Protein AF-A0A7J6W2M6-F1 (afdb_monomer_lite)

Secondary structure (DSSP, 8-state):
--------------TT--SSTT-SS-HHHHHHHHHHHHHHHHHHHHHHHTTTTT-S-HHHHHHHHHHHHHHHHHHHHHHHHHHHHH-TTS--TT--S-HHHHHHHHHHHHHHHHHHHHHTTTTS--THHHHHHTTGGG----S--

InterPro domains:
  IPR006501 Pectinesterase inhibitor domain [PF04043] (30-133)
  IPR006501 Pectinesterase inhibitor domain [SM00856] (26-138)
  IPR006501 Pectinesterase inhibitor domain [TIGR01614] (33-128)
  IPR035513 Invertase/pectin methylesterase inhibitor domain superfamily [G3DSA:1.20.140.40] (16-140)
  IPR035513 Invertase/pectin methylesterase inhibitor domain superfamily [SSF101148] (30-133)
  IPR051955 Pectinesterase Inhibitor [PTHR31080] (33-129)

Foldseek 3Di:
DDDDQQAQFDQPDDPPDPDSPRPPDDLVSNLVSLVVLLVVLVVLLVVLVVCLPVDPDPLSNVLSVLLNVLSVLLSVLSVQLNCCSVCVPDDDDVDPNPSVVSNVVSLVSSLVSLVVSLCSCPPPPDPSSVSSVVCVSNYPPDPDD

Structure (mmCIF, N/CA/C/O backbone):
data_AF-A0A7J6W2M6-F1
#
_entry.id   AF-A0A7J6W2M6-F1
#
loop_
_atom_site.group_PDB
_atom_site.id
_atom_site.type_symbol
_atom_site.label_atom_id
_atom_site.label_alt_id
_atom_site.label_comp_id
_atom_site.label_asym_id
_atom_site.label_entity_id
_atom_site.label_seq_id
_atom_site.pdbx_PDB_ins_code
_atom_site.Cartn_x
_atom_site.Cartn_y
_atom_site.Cartn_z
_atom_site.occupancy
_atom_site.B_iso_or_equiv
_atom_site.auth_seq_id
_atom_site.auth_comp_id
_atom_site.auth_asym_id
_atom_site.auth_atom_id
_atom_site.pdbx_PDB_model_num
ATOM 1 N N . MET A 1 1 ? -12.484 21.049 -1.155 1.00 27.42 1 MET A N 1
ATOM 2 C CA . MET A 1 1 ? -11.663 21.021 -2.381 1.00 27.42 1 MET A CA 1
ATOM 3 C C . MET A 1 1 ? -11.171 19.594 -2.547 1.00 27.42 1 MET A C 1
ATOM 5 O O . MET A 1 1 ? -10.121 19.251 -2.036 1.00 27.42 1 MET A O 1
ATOM 9 N N . LYS A 1 2 ? -12.014 18.728 -3.108 1.00 37.09 2 LYS A N 1
ATOM 10 C CA . LYS A 1 2 ? -11.726 17.308 -3.327 1.00 37.09 2 LYS A CA 1
ATOM 11 C C . LYS A 1 2 ? -11.782 17.135 -4.835 1.00 37.09 2 LYS A C 1
ATOM 13 O O . LYS A 1 2 ? -12.859 17.367 -5.359 1.00 37.09 2 LYS A O 1
ATOM 18 N N . ASN A 1 3 ? -10.652 16.912 -5.502 1.00 31.03 3 ASN A N 1
ATOM 19 C CA . ASN A 1 3 ? -10.573 16.480 -6.905 1.00 31.03 3 ASN A CA 1
ATOM 20 C C . ASN A 1 3 ? -9.094 16.252 -7.278 1.00 31.03 3 ASN A C 1
ATOM 22 O O . ASN A 1 3 ? -8.512 17.012 -8.044 1.00 31.03 3 ASN A O 1
ATOM 26 N N . SER A 1 4 ? -8.482 15.206 -6.726 1.00 32.31 4 SER A N 1
ATOM 27 C CA . SER A 1 4 ? -7.237 14.655 -7.268 1.00 32.31 4 SER A CA 1
ATOM 28 C C . SER A 1 4 ? -7.513 13.197 -7.587 1.00 32.31 4 SER A C 1
ATOM 30 O O . SER A 1 4 ? -7.351 12.319 -6.751 1.00 32.31 4 SER A O 1
ATOM 32 N N . VAL A 1 5 ? -8.057 12.967 -8.780 1.00 35.97 5 VAL A N 1
ATOM 33 C CA . VAL A 1 5 ? -8.222 11.629 -9.346 1.00 35.97 5 VAL A CA 1
ATOM 34 C C . VAL A 1 5 ? -6.811 11.083 -9.573 1.00 35.97 5 VAL A C 1
ATOM 36 O O . VAL A 1 5 ? -6.148 11.492 -10.525 1.00 35.97 5 VAL A O 1
ATOM 39 N N . VAL A 1 6 ? -6.313 10.222 -8.684 1.00 41.41 6 VAL A N 1
ATOM 40 C CA . VAL A 1 6 ? -5.081 9.468 -8.943 1.00 41.41 6 VAL A CA 1
ATOM 41 C C . VAL A 1 6 ? -5.498 8.238 -9.733 1.00 41.41 6 VAL A C 1
ATOM 43 O O . VAL A 1 6 ? -6.229 7.390 -9.243 1.00 41.41 6 VAL A O 1
ATOM 46 N N . VAL A 1 7 ? -5.104 8.202 -11.003 1.00 39.59 7 VAL A N 1
ATOM 47 C CA . VAL A 1 7 ? -5.210 7.020 -11.859 1.00 39.59 7 VAL A CA 1
ATOM 48 C C . VAL A 1 7 ? -3.841 6.357 -11.818 1.00 39.59 7 VAL A C 1
ATOM 50 O O . VAL A 1 7 ? -2.904 6.869 -12.434 1.00 39.59 7 VAL A O 1
ATOM 53 N N . VAL A 1 8 ? -3.689 5.240 -11.106 1.00 42.38 8 VAL A N 1
ATOM 54 C CA . VAL A 1 8 ? -2.595 4.318 -11.443 1.00 42.38 8 VAL A CA 1
ATOM 55 C C . VAL A 1 8 ? -2.997 3.634 -12.744 1.00 42.38 8 VAL A C 1
ATOM 57 O O . VAL A 1 8 ? -4.122 3.170 -12.884 1.00 42.38 8 VAL A O 1
ATOM 60 N N . ALA A 1 9 ? -2.130 3.722 -13.752 1.00 38.16 9 ALA A N 1
ATOM 61 C CA . ALA A 1 9 ? -2.402 3.258 -15.106 1.00 38.16 9 ALA A CA 1
ATOM 62 C C . ALA A 1 9 ? -2.269 1.737 -15.221 1.00 38.16 9 ALA A C 1
ATOM 64 O O . ALA A 1 9 ? -1.453 1.117 -14.542 1.00 38.16 9 ALA A O 1
ATOM 65 N N . ALA A 1 10 ? -3.035 1.161 -16.149 1.00 36.69 10 ALA A N 1
ATOM 66 C CA . ALA A 1 10 ? -2.991 -0.257 -16.459 1.00 36.69 10 ALA A CA 1
ATOM 67 C C . ALA A 1 10 ? -1.688 -0.534 -17.153 1.00 36.69 10 ALA A C 1
ATOM 69 O O . ALA A 1 10 ? -1.484 -0.107 -18.286 1.00 36.69 10 ALA A O 1
ATOM 70 N N . ALA A 1 11 ? -0.815 -1.276 -16.486 1.00 39.91 11 ALA A N 1
ATOM 71 C CA . ALA A 1 11 ? 0.112 -2.090 -17.227 1.00 39.91 11 ALA A CA 1
ATOM 72 C C . ALA A 1 11 ? -0.726 -3.201 -17.876 1.00 39.91 11 ALA A C 1
ATOM 74 O O . ALA A 1 11 ? -1.045 -4.206 -17.254 1.00 39.91 11 ALA A O 1
ATOM 75 N N . ALA A 1 12 ? -1.144 -2.996 -19.126 1.00 34.59 12 ALA A N 1
ATOM 76 C CA . ALA A 1 12 ? -1.576 -4.112 -19.954 1.00 34.59 12 ALA A CA 1
ATOM 77 C C . ALA A 1 12 ? -0.343 -5.005 -20.165 1.00 34.59 12 ALA A C 1
ATOM 79 O O . ALA A 1 12 ? 0.618 -4.601 -20.824 1.00 34.59 12 ALA A O 1
ATOM 80 N N . PHE A 1 13 ? -0.325 -6.175 -19.528 1.00 42.12 13 PHE A N 1
ATOM 81 C CA . PHE A 1 13 ? 0.769 -7.134 -19.641 1.00 42.12 13 PHE A CA 1
ATOM 82 C C . PHE A 1 13 ? 0.489 -8.067 -20.825 1.00 42.12 13 PHE A C 1
ATOM 84 O O . PHE A 1 13 ? -0.258 -9.029 -20.694 1.00 42.12 13 PHE A O 1
ATOM 91 N N . ASP A 1 14 ? 1.066 -7.759 -21.989 1.00 36.94 14 ASP A N 1
ATOM 92 C CA . ASP A 1 14 ? 1.197 -8.718 -23.092 1.00 36.94 14 ASP A CA 1
ATOM 93 C C . ASP A 1 14 ? 2.536 -9.463 -22.939 1.00 36.94 14 ASP A C 1
ATOM 95 O O . ASP A 1 14 ? 3.612 -8.846 -22.922 1.00 36.94 14 ASP A O 1
ATOM 99 N N . ASP A 1 15 ? 2.464 -10.789 -22.800 1.00 41.34 15 ASP A N 1
ATOM 100 C CA . ASP A 1 15 ? 3.610 -11.687 -22.612 1.00 41.34 15 ASP A CA 1
ATOM 101 C C . ASP A 1 15 ? 4.585 -11.682 -23.804 1.00 41.34 15 ASP A C 1
ATOM 103 O O . ASP A 1 15 ? 5.736 -12.094 -23.649 1.00 41.34 15 ASP A O 1
ATOM 107 N N . ASN A 1 16 ? 4.184 -11.171 -24.976 1.00 34.97 16 ASN A N 1
ATOM 108 C CA . ASN A 1 16 ? 4.950 -11.330 -26.216 1.00 34.97 16 ASN A CA 1
ATOM 109 C C . ASN A 1 16 ? 5.618 -10.071 -26.783 1.00 34.97 16 ASN A C 1
ATOM 111 O O . ASN A 1 16 ? 6.232 -10.151 -27.852 1.00 34.97 16 ASN A O 1
ATOM 115 N N . LYS A 1 17 ? 5.572 -8.916 -26.102 1.00 34.12 17 LYS A N 1
ATOM 116 C CA . LYS A 1 17 ? 6.222 -7.700 -26.623 1.00 34.12 17 LYS A CA 1
ATOM 117 C C . LYS A 1 17 ? 7.141 -7.024 -25.611 1.00 34.12 17 LYS A C 1
ATOM 119 O O . LYS A 1 17 ? 6.755 -6.571 -24.533 1.00 34.12 17 LYS A O 1
ATOM 124 N N . MET A 1 18 ? 8.420 -7.023 -25.967 1.00 35.34 18 MET A N 1
ATOM 125 C CA . MET A 1 18 ? 9.554 -6.537 -25.192 1.00 35.34 18 MET A CA 1
ATOM 126 C C . MET A 1 18 ? 9.732 -5.033 -25.417 1.00 35.34 18 MET A C 1
ATOM 128 O O . MET A 1 18 ? 10.693 -4.611 -26.033 1.00 35.34 18 MET A O 1
ATOM 132 N N . GLU A 1 19 ? 8.795 -4.235 -24.921 1.00 30.94 19 GLU A N 1
ATOM 133 C CA . GLU A 1 19 ? 8.905 -2.783 -24.768 1.00 30.94 19 GLU A CA 1
ATOM 134 C C . GLU A 1 19 ? 8.001 -2.377 -23.592 1.00 30.94 19 GLU A C 1
ATOM 136 O O . GLU A 1 19 ? 7.075 -3.100 -23.211 1.00 30.94 19 GLU A O 1
ATOM 141 N N . PHE A 1 20 ? 8.253 -1.219 -22.984 1.00 42.16 20 PHE A N 1
ATOM 142 C CA . PHE A 1 20 ? 7.312 -0.566 -22.065 1.00 42.16 20 PHE A CA 1
ATOM 143 C C . PHE A 1 20 ? 6.088 -0.027 -22.848 1.00 42.16 20 PHE A C 1
ATOM 145 O O . PHE A 1 20 ? 5.639 1.087 -22.625 1.00 42.16 20 PHE A O 1
ATOM 152 N N . GLU A 1 21 ? 5.529 -0.803 -23.782 1.00 34.56 21 GLU A N 1
ATOM 153 C CA . GLU A 1 21 ? 4.370 -0.421 -24.608 1.00 34.56 21 GLU A CA 1
ATOM 154 C C . GLU A 1 21 ? 3.040 -0.379 -23.818 1.00 34.56 21 GLU A C 1
ATOM 156 O O . GLU A 1 21 ? 1.980 -0.132 -24.387 1.00 34.56 21 GLU A O 1
ATOM 161 N N . GLY A 1 22 ? 3.072 -0.586 -22.497 1.00 43.22 22 GLY A N 1
ATOM 162 C CA . GLY A 1 22 ? 1.876 -0.683 -21.654 1.00 43.22 22 GLY A CA 1
ATOM 163 C C . GLY A 1 22 ? 1.491 0.585 -20.889 1.00 43.22 22 GLY A C 1
ATOM 164 O O . GLY A 1 22 ? 0.304 0.800 -20.659 1.00 43.22 22 GLY A O 1
ATOM 165 N N . LEU A 1 23 ? 2.433 1.462 -20.517 1.00 46.44 23 LEU A N 1
ATOM 166 C CA . LEU A 1 23 ? 2.041 2.759 -19.961 1.00 46.44 23 LEU A CA 1
ATOM 167 C C . LEU A 1 23 ? 1.752 3.701 -21.128 1.00 46.44 23 LEU A C 1
ATOM 169 O O . LEU A 1 23 ? 2.647 4.336 -21.672 1.00 46.44 23 LEU A O 1
ATOM 173 N N . LYS A 1 24 ? 0.470 3.885 -21.458 1.00 52.91 24 LYS A N 1
ATOM 174 C CA . LYS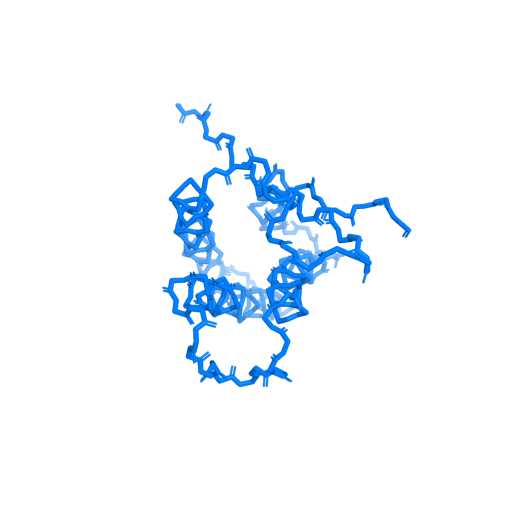 A 1 24 ? 0.023 5.033 -22.276 1.00 52.91 24 LYS A CA 1
ATOM 175 C C . LYS A 1 24 ? 0.308 6.393 -21.608 1.00 52.91 24 LYS A C 1
ATOM 177 O O . LYS A 1 24 ? -0.087 7.429 -22.137 1.00 52.91 24 LYS A O 1
ATOM 182 N N . VAL A 1 25 ? 0.953 6.398 -20.441 1.00 59.84 25 VAL A N 1
ATOM 183 C CA . VAL A 1 25 ? 1.285 7.579 -19.652 1.00 59.84 25 VAL A CA 1
ATOM 184 C C . VAL A 1 25 ? 2.805 7.780 -19.611 1.00 59.84 25 VAL A C 1
ATOM 186 O O . VAL A 1 25 ? 3.551 6.808 -19.489 1.00 59.84 25 VAL A O 1
ATOM 189 N N . PRO A 1 26 ? 3.295 9.028 -19.692 1.00 76.94 26 PRO A N 1
ATOM 190 C CA . PRO A 1 26 ? 4.720 9.315 -19.561 1.00 76.94 26 PRO A CA 1
ATOM 191 C C . PRO A 1 26 ? 5.297 8.811 -18.230 1.00 76.94 26 PRO A C 1
ATOM 193 O O . PRO A 1 26 ? 4.650 8.934 -17.190 1.00 76.94 26 PRO A O 1
ATOM 196 N N . THR A 1 27 ? 6.550 8.343 -18.228 1.00 77.44 27 THR A N 1
ATOM 197 C CA . THR A 1 27 ? 7.253 7.888 -17.009 1.00 77.44 27 THR A CA 1
ATOM 198 C C . THR A 1 27 ? 7.222 8.932 -15.893 1.00 77.44 27 THR A C 1
ATOM 200 O O . THR A 1 27 ? 6.994 8.596 -14.737 1.00 77.44 27 THR A O 1
ATOM 203 N N . ALA A 1 28 ? 7.389 10.215 -16.232 1.00 79.69 28 ALA A N 1
ATOM 204 C CA . ALA A 1 28 ? 7.312 11.308 -15.264 1.00 79.69 28 ALA A CA 1
ATOM 205 C C . ALA A 1 28 ? 5.925 11.413 -14.604 1.00 79.69 28 ALA A C 1
ATOM 207 O O . ALA A 1 28 ? 5.832 11.632 -13.398 1.00 79.69 28 ALA A O 1
ATOM 208 N N . THR A 1 29 ? 4.854 11.215 -15.379 1.00 76.25 29 THR A N 1
ATOM 209 C CA . THR A 1 29 ? 3.481 11.180 -14.863 1.00 76.25 29 THR A CA 1
ATOM 210 C C . THR A 1 29 ? 3.291 9.992 -13.931 1.00 76.25 29 THR A C 1
ATOM 212 O O . THR A 1 29 ? 2.807 10.174 -12.821 1.00 76.25 29 THR A O 1
ATOM 215 N N . PHE A 1 30 ? 3.740 8.802 -14.335 1.00 77.56 30 PHE A N 1
ATOM 216 C CA . PHE A 1 30 ? 3.661 7.601 -13.503 1.00 77.56 30 PHE A CA 1
ATOM 217 C C . PHE A 1 30 ? 4.404 7.762 -12.168 1.00 77.56 30 PHE A C 1
ATOM 219 O O . PHE A 1 30 ? 3.831 7.518 -11.110 1.00 77.56 30 PHE A O 1
ATOM 226 N N . LEU A 1 31 ? 5.642 8.261 -12.200 1.00 82.06 31 LEU A N 1
ATOM 227 C CA . LEU A 1 31 ? 6.430 8.538 -10.996 1.00 82.06 31 LEU A CA 1
ATOM 228 C C . LEU A 1 31 ? 5.763 9.578 -10.087 1.00 82.06 31 LEU A C 1
ATOM 230 O O . LEU A 1 31 ? 5.782 9.422 -8.868 1.00 82.06 31 LEU A O 1
ATOM 234 N N . SER A 1 32 ? 5.164 10.626 -10.661 1.00 81.31 32 SER A N 1
ATOM 235 C CA . SER A 1 32 ? 4.402 11.614 -9.890 1.00 81.31 32 SER A CA 1
ATOM 236 C C . SER A 1 32 ? 3.196 10.976 -9.204 1.00 81.31 32 SER A C 1
ATOM 238 O O . SER A 1 32 ? 2.970 11.236 -8.026 1.00 81.31 32 SER A O 1
ATOM 240 N N . SER A 1 33 ? 2.448 10.123 -9.908 1.00 79.25 33 SER A N 1
ATOM 241 C CA . SER A 1 33 ? 1.297 9.411 -9.347 1.00 79.25 33 SER A CA 1
ATOM 242 C C . SER A 1 33 ? 1.699 8.486 -8.198 1.00 79.25 33 SER A C 1
ATOM 244 O O . SER A 1 33 ? 1.039 8.498 -7.161 1.00 79.25 33 SER A O 1
ATOM 246 N N . LEU A 1 34 ? 2.799 7.735 -8.331 1.00 83.06 34 LEU A N 1
ATOM 247 C CA . LEU A 1 34 ? 3.319 6.888 -7.249 1.00 83.06 34 LEU A CA 1
ATOM 248 C C . LEU A 1 34 ? 3.708 7.714 -6.016 1.00 83.06 34 LEU A C 1
ATOM 250 O O . LEU A 1 34 ? 3.335 7.360 -4.901 1.00 83.06 34 LEU A O 1
ATOM 254 N N . LYS A 1 35 ? 4.399 8.846 -6.209 1.00 87.94 35 LYS A N 1
ATOM 255 C CA . LYS A 1 35 ? 4.795 9.749 -5.113 1.00 87.94 35 LYS A CA 1
ATOM 256 C C . LYS A 1 35 ? 3.573 10.316 -4.383 1.00 87.94 35 LYS A C 1
ATOM 258 O O . LYS A 1 35 ? 3.520 10.239 -3.160 1.00 87.94 35 LYS A O 1
ATOM 263 N N . SER A 1 36 ? 2.562 10.783 -5.118 1.00 83.25 36 SER A N 1
ATOM 264 C CA . SER A 1 36 ? 1.294 11.232 -4.525 1.00 83.25 36 SER A CA 1
ATOM 265 C C . SER A 1 36 ? 0.541 10.108 -3.809 1.00 83.25 36 SER A C 1
ATOM 267 O O . SER A 1 36 ? -0.065 10.347 -2.770 1.00 83.25 36 SER A O 1
ATOM 269 N N . THR A 1 37 ? 0.603 8.877 -4.321 1.00 82.06 37 THR A N 1
ATOM 270 C CA . THR A 1 37 ? -0.019 7.716 -3.664 1.00 82.06 37 THR A CA 1
ATOM 271 C C . THR A 1 37 ? 0.661 7.414 -2.327 1.00 82.06 37 THR A C 1
ATOM 273 O O . THR A 1 37 ? -0.025 7.225 -1.330 1.00 82.06 37 THR A O 1
ATOM 276 N N . ILE A 1 38 ? 1.998 7.444 -2.263 1.00 86.94 38 ILE A N 1
ATOM 277 C CA . ILE A 1 38 ? 2.745 7.275 -1.002 1.00 86.94 38 ILE A CA 1
ATOM 278 C C . ILE A 1 38 ? 2.379 8.368 0.012 1.00 86.94 38 ILE A C 1
ATOM 280 O O . ILE A 1 38 ? 2.217 8.079 1.198 1.00 86.94 38 ILE A O 1
ATOM 284 N N . GLU A 1 39 ? 2.265 9.625 -0.427 1.00 88.06 39 GLU A N 1
ATOM 285 C CA . GLU A 1 39 ? 1.836 10.728 0.444 1.00 88.06 39 GLU A CA 1
ATOM 286 C C . GLU A 1 39 ? 0.451 10.464 1.037 1.00 88.06 39 GLU A C 1
ATOM 288 O O . GLU A 1 39 ? 0.246 10.653 2.237 1.00 88.06 39 GLU A O 1
ATOM 293 N N . GLU A 1 40 ? -0.476 9.963 0.227 1.00 84.56 40 GLU A N 1
ATOM 294 C CA . GLU A 1 40 ? -1.827 9.673 0.683 1.00 84.56 40 GLU A CA 1
ATOM 295 C C . GLU A 1 40 ? -1.890 8.458 1.621 1.00 84.56 40 GLU A C 1
ATOM 297 O O . GLU A 1 40 ? -2.526 8.533 2.673 1.00 84.56 40 GLU A O 1
ATOM 302 N N . VAL A 1 41 ? -1.147 7.385 1.332 1.00 85.06 41 VAL A N 1
ATOM 303 C CA . VAL A 1 41 ? -0.991 6.234 2.243 1.00 85.06 41 VAL A CA 1
ATOM 304 C C . VAL A 1 41 ? -0.483 6.695 3.616 1.00 85.06 41 VAL A C 1
ATOM 306 O O . VAL A 1 41 ? -1.044 6.325 4.651 1.00 85.06 41 VAL A O 1
ATOM 309 N N . ARG A 1 42 ? 0.517 7.585 3.650 1.00 91.75 42 ARG A N 1
ATOM 310 C CA . ARG A 1 42 ? 1.046 8.171 4.896 1.00 91.75 42 ARG A CA 1
ATOM 311 C C . ARG A 1 42 ? 0.030 9.061 5.614 1.00 91.75 42 ARG A C 1
ATOM 313 O O . ARG A 1 42 ? -0.035 9.049 6.849 1.00 91.75 42 ARG A O 1
ATOM 320 N N . ASN A 1 43 ? -0.776 9.824 4.874 1.00 88.69 43 ASN A N 1
ATOM 321 C CA . ASN A 1 43 ? -1.861 10.624 5.447 1.00 88.69 43 ASN A CA 1
ATOM 322 C C . ASN A 1 43 ? -2.902 9.728 6.124 1.00 88.69 43 ASN A C 1
ATOM 324 O O . ASN A 1 43 ? -3.301 9.994 7.261 1.00 88.69 43 ASN A O 1
ATOM 328 N N . VAL A 1 44 ? -3.301 8.643 5.462 1.00 85.69 44 VAL A N 1
ATOM 329 C CA . VAL A 1 44 ? -4.246 7.659 6.000 1.00 85.69 44 VAL A CA 1
ATOM 330 C C . VAL A 1 44 ? -3.669 6.991 7.240 1.00 85.69 44 VAL A C 1
ATOM 332 O O . VAL A 1 44 ? -4.339 6.995 8.269 1.00 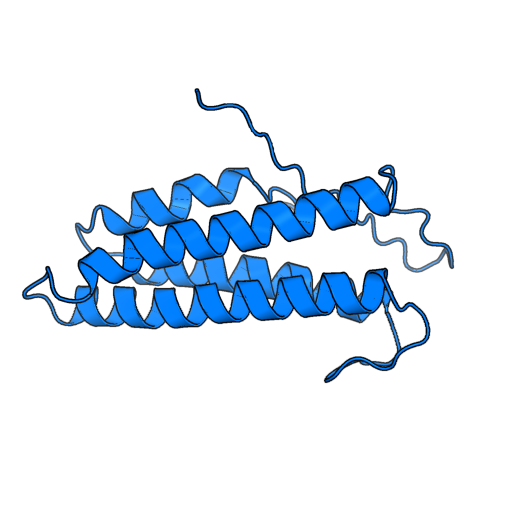85.69 44 VAL A O 1
ATOM 335 N N . ALA A 1 45 ? -2.416 6.533 7.215 1.00 90.94 45 ALA A N 1
ATOM 336 C CA . ALA A 1 45 ? -1.747 5.971 8.392 1.00 90.94 45 ALA A CA 1
ATOM 337 C C . ALA A 1 45 ? -1.720 6.966 9.572 1.00 90.94 45 ALA A C 1
ATOM 339 O O . ALA A 1 45 ? -1.996 6.615 10.722 1.00 90.94 45 ALA A O 1
ATOM 340 N N . THR A 1 46 ? -1.489 8.253 9.297 1.00 92.75 46 THR A N 1
ATOM 341 C CA . THR A 1 46 ? -1.541 9.316 10.318 1.00 92.75 46 THR A CA 1
ATOM 342 C C . THR A 1 46 ? -2.946 9.500 10.899 1.00 92.75 46 THR A C 1
ATOM 344 O O . THR A 1 46 ? -3.096 9.826 12.077 1.00 92.75 46 THR A O 1
ATOM 347 N N . ILE A 1 47 ? -3.996 9.318 10.100 1.00 89.44 47 ILE A N 1
ATOM 348 C CA . ILE A 1 47 ? -5.382 9.381 10.578 1.00 89.44 47 ILE A CA 1
ATOM 349 C C . ILE A 1 47 ? -5.731 8.116 11.370 1.00 89.44 47 ILE A C 1
ATOM 351 O O . ILE A 1 47 ? -6.270 8.232 12.468 1.00 89.44 47 ILE A O 1
ATOM 355 N N . VAL A 1 48 ? -5.392 6.936 10.850 1.00 88.88 48 VAL A N 1
ATOM 356 C CA . VAL A 1 48 ? -5.646 5.625 11.466 1.00 88.88 48 VAL A CA 1
ATOM 357 C C . VAL A 1 48 ? -4.953 5.510 12.827 1.00 88.88 48 VAL A C 1
ATOM 359 O O . VAL A 1 48 ? -5.584 5.094 13.798 1.00 88.88 48 VAL A O 1
ATOM 362 N N . SER A 1 49 ? -3.707 5.977 12.955 1.00 91.50 49 SER A N 1
ATOM 363 C CA . SER A 1 49 ? -2.947 5.905 14.215 1.00 91.50 49 SER A CA 1
ATOM 364 C C . SER A 1 49 ? -3.591 6.673 15.370 1.00 91.50 49 SER A C 1
ATOM 366 O O . SER A 1 49 ? -3.444 6.283 16.531 1.00 91.50 49 SER A O 1
ATOM 368 N N . LYS A 1 50 ? -4.395 7.705 15.080 1.00 89.25 50 LYS A N 1
ATOM 369 C CA . LYS A 1 50 ? -5.170 8.431 16.103 1.00 89.25 50 LYS A CA 1
ATOM 370 C C . LYS A 1 50 ? -6.196 7.543 16.798 1.00 89.25 50 LYS A C 1
ATOM 372 O O . LYS A 1 50 ? -6.660 7.910 17.872 1.00 89.25 50 LYS A O 1
ATOM 377 N N . PHE A 1 51 ? -6.539 6.397 16.214 1.00 84.94 51 PHE A N 1
ATOM 378 C CA . PHE A 1 51 ? -7.523 5.467 16.750 1.00 84.94 51 PHE A CA 1
ATOM 379 C C . PHE A 1 51 ? -6.927 4.289 17.522 1.00 84.94 51 PHE A C 1
ATOM 381 O O . PHE A 1 51 ? -7.683 3.585 18.189 1.00 84.94 51 PHE A O 1
ATOM 388 N N . ALA A 1 52 ? -5.601 4.106 17.515 1.00 82.50 52 ALA A N 1
ATOM 389 C CA . ALA A 1 52 ? -4.942 2.948 18.134 1.00 82.50 52 ALA A CA 1
ATOM 390 C C . ALA A 1 52 ? -5.281 2.789 19.628 1.00 82.50 52 ALA A C 1
ATOM 392 O O . ALA A 1 52 ? -5.433 1.676 20.124 1.00 82.50 52 ALA A O 1
ATOM 393 N N . ASN A 1 53 ? -5.484 3.913 20.325 1.00 79.81 53 ASN A N 1
ATOM 394 C CA . ASN A 1 53 ? -5.743 3.956 21.768 1.00 79.81 53 ASN A CA 1
ATOM 395 C C . ASN A 1 53 ? -7.125 4.524 22.133 1.00 79.81 53 ASN A C 1
ATOM 397 O O . ASN A 1 53 ? -7.359 4.887 23.284 1.00 79.81 53 ASN A O 1
ATOM 401 N N . VAL A 1 54 ? -8.030 4.668 21.160 1.00 81.31 54 VAL A N 1
ATOM 402 C CA . VAL A 1 54 ? -9.359 5.270 21.389 1.00 81.31 54 VAL A CA 1
ATOM 403 C C . VAL A 1 54 ? -10.389 4.223 21.798 1.00 81.31 54 VAL A C 1
ATOM 405 O O . VAL A 1 54 ? -11.338 4.526 22.521 1.00 81.31 54 VAL A O 1
ATOM 408 N N . PHE A 1 55 ? -10.217 2.987 21.341 1.00 79.00 55 PHE A N 1
ATOM 409 C CA . PHE A 1 55 ? -11.179 1.923 21.574 1.00 79.00 55 PHE A CA 1
ATOM 410 C C . PHE A 1 55 ? -10.838 1.137 22.839 1.00 79.00 55 PHE A C 1
ATOM 412 O O . PHE A 1 55 ? -9.699 0.743 23.051 1.00 79.00 55 PHE A O 1
ATOM 419 N N . ASN A 1 56 ? -11.858 0.835 23.646 1.00 81.56 56 ASN A N 1
ATOM 420 C CA . ASN A 1 56 ? -11.762 -0.159 24.721 1.00 81.56 56 ASN A CA 1
ATOM 421 C C . ASN A 1 56 ? -12.088 -1.575 24.201 1.00 81.56 56 ASN A C 1
ATOM 423 O O . ASN A 1 56 ? -12.662 -2.398 24.912 1.00 81.56 56 ASN A O 1
ATOM 427 N N . ASP A 1 57 ? -11.789 -1.821 22.925 1.00 85.69 57 ASP A N 1
ATOM 428 C CA . ASP A 1 57 ? -12.037 -3.070 22.217 1.00 85.69 57 ASP A CA 1
ATOM 429 C C . ASP A 1 57 ? -10.712 -3.548 21.619 1.00 85.69 57 ASP A C 1
ATOM 431 O O . ASP A 1 57 ? -10.194 -2.959 20.669 1.00 85.69 57 ASP A O 1
ATOM 435 N N . LEU A 1 58 ? -10.177 -4.631 22.187 1.00 89.44 58 LEU A N 1
ATOM 436 C CA . LEU A 1 58 ? -8.906 -5.222 21.770 1.00 89.44 58 LEU A CA 1
ATOM 437 C C . LEU A 1 58 ? -8.913 -5.647 20.299 1.00 89.44 58 LEU A C 1
ATOM 439 O O . LEU A 1 58 ? -7.876 -5.569 19.645 1.00 89.44 58 LEU A O 1
ATOM 443 N N . ARG A 1 59 ? -10.064 -6.066 19.758 1.00 88.56 59 ARG A N 1
ATOM 444 C CA . ARG A 1 59 ? -10.174 -6.438 18.345 1.00 88.56 59 ARG A CA 1
ATOM 445 C C . ARG A 1 59 ? -9.964 -5.220 17.457 1.00 88.56 59 ARG A C 1
ATOM 447 O O . ARG A 1 59 ? -9.251 -5.315 16.466 1.00 88.56 59 ARG A O 1
ATOM 454 N N . VAL A 1 60 ? -10.558 -4.083 17.820 1.00 88.88 60 VAL A N 1
ATOM 455 C CA . VAL A 1 60 ? -10.410 -2.848 17.042 1.00 88.88 60 VAL A CA 1
ATOM 456 C C . VAL A 1 60 ? -8.998 -2.281 17.190 1.00 88.88 60 VAL A C 1
ATOM 458 O O . VAL A 1 60 ? -8.425 -1.851 16.196 1.00 88.88 60 VAL A O 1
ATOM 461 N N . THR A 1 61 ? -8.403 -2.327 18.384 1.00 90.62 61 THR A N 1
ATOM 462 C CA . THR A 1 61 ? -7.000 -1.921 18.585 1.00 90.62 61 THR A CA 1
ATOM 463 C C . THR A 1 61 ? -6.036 -2.759 17.746 1.00 90.62 61 THR A C 1
ATOM 465 O O . THR A 1 61 ? -5.169 -2.190 17.086 1.00 90.62 61 THR A O 1
ATOM 468 N N . ASN A 1 62 ? -6.202 -4.084 17.717 1.00 91.88 62 ASN A N 1
ATOM 469 C CA . ASN A 1 62 ? -5.368 -4.950 16.881 1.00 91.88 62 ASN A CA 1
ATOM 470 C C . ASN A 1 62 ? -5.562 -4.641 15.394 1.00 91.88 62 ASN A C 1
ATOM 472 O O . ASN A 1 62 ? -4.577 -4.408 14.710 1.00 91.88 62 ASN A O 1
ATOM 476 N N . ALA A 1 63 ? -6.809 -4.508 14.926 1.00 93.00 63 ALA A N 1
ATOM 477 C CA . ALA A 1 63 ? -7.091 -4.138 13.538 1.00 93.00 63 ALA A CA 1
ATOM 478 C C . ALA A 1 63 ? -6.465 -2.787 13.139 1.00 93.00 63 ALA A C 1
ATOM 480 O O . ALA A 1 63 ? -6.001 -2.627 12.013 1.00 93.00 63 ALA A O 1
ATOM 481 N N . VAL A 1 64 ? -6.412 -1.812 14.057 1.00 93.62 64 VAL A N 1
ATOM 482 C CA . VAL A 1 64 ? -5.706 -0.543 13.822 1.00 93.62 64 VAL A CA 1
ATOM 483 C C . VAL A 1 64 ? -4.202 -0.757 13.675 1.00 93.62 64 VAL A C 1
ATOM 485 O O . VAL A 1 64 ? -3.628 -0.227 12.729 1.00 93.62 64 VAL A O 1
ATOM 488 N N . ASN A 1 65 ? -3.568 -1.508 14.575 1.00 94.62 65 ASN A N 1
ATOM 489 C CA . ASN A 1 65 ? -2.124 -1.750 14.508 1.00 94.62 65 ASN A CA 1
ATOM 490 C C . ASN A 1 65 ? -1.744 -2.553 13.257 1.00 94.62 65 ASN A C 1
ATOM 492 O O . ASN A 1 65 ? -0.854 -2.131 12.527 1.00 94.62 65 ASN A O 1
ATOM 496 N N . ASP A 1 66 ? -2.483 -3.623 12.957 1.00 95.12 66 ASP A N 1
ATOM 497 C CA . ASP A 1 66 ? -2.283 -4.429 11.751 1.00 95.12 66 ASP A CA 1
ATOM 498 C C . ASP A 1 66 ? -2.441 -3.566 10.491 1.00 95.12 66 ASP A C 1
ATOM 500 O O . ASP A 1 66 ? -1.650 -3.657 9.555 1.00 95.12 66 ASP A O 1
ATOM 504 N N . CYS A 1 67 ? -3.430 -2.664 10.471 1.00 94.88 67 CYS A N 1
ATOM 505 C CA . CYS A 1 67 ? -3.589 -1.740 9.356 1.00 94.88 67 CYS A CA 1
ATOM 506 C C . CYS A 1 67 ? -2.411 -0.761 9.219 1.00 94.88 67 CYS A C 1
ATOM 508 O O . CYS A 1 67 ? -2.011 -0.453 8.099 1.00 94.88 67 CYS A O 1
ATOM 510 N N . LEU A 1 68 ? -1.846 -0.259 10.322 1.00 95.56 68 LEU A N 1
ATOM 511 C CA . LEU A 1 68 ? -0.676 0.623 10.258 1.00 95.56 68 LEU A CA 1
ATOM 512 C C . LEU A 1 68 ? 0.531 -0.087 9.641 1.00 95.56 68 LEU A C 1
ATOM 514 O O . LEU A 1 68 ? 1.185 0.507 8.786 1.00 95.56 68 LEU A O 1
ATOM 518 N N . ASP A 1 69 ? 0.772 -1.343 10.017 1.00 97.31 69 ASP A N 1
ATOM 519 C CA . ASP A 1 69 ? 1.852 -2.154 9.448 1.00 97.31 69 ASP A CA 1
ATOM 520 C C . ASP A 1 69 ? 1.622 -2.410 7.949 1.00 97.31 69 ASP A C 1
ATOM 522 O O . ASP A 1 69 ? 2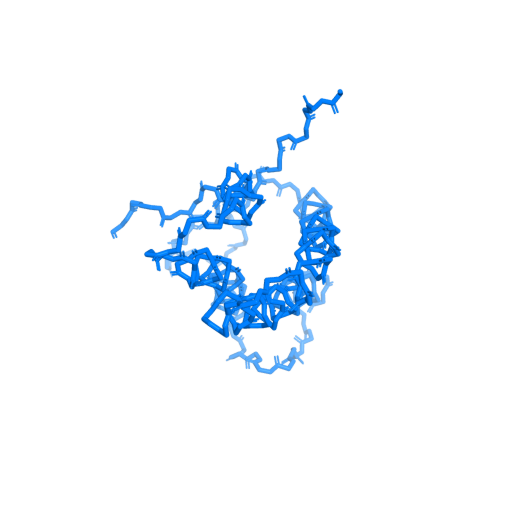.527 -2.233 7.135 1.00 97.31 69 ASP A O 1
ATOM 526 N N . LEU A 1 70 ? 0.389 -2.745 7.554 1.00 95.94 70 LEU A N 1
ATOM 527 C CA . LEU A 1 70 ? 0.035 -2.964 6.147 1.00 95.94 70 LEU A CA 1
ATOM 528 C C . LEU A 1 70 ? 0.186 -1.695 5.295 1.00 95.94 70 LEU A C 1
ATOM 530 O O . LEU A 1 70 ? 0.672 -1.770 4.169 1.00 95.94 70 LEU A O 1
ATOM 534 N N . LEU A 1 71 ? -0.193 -0.525 5.817 1.00 91.75 71 LEU A N 1
ATOM 535 C CA . LEU A 1 71 ? -0.007 0.751 5.119 1.00 91.75 71 LEU A CA 1
ATOM 536 C C . LEU A 1 71 ? 1.479 1.126 4.986 1.00 91.75 71 LEU A C 1
ATOM 538 O O . LEU A 1 71 ? 1.865 1.722 3.978 1.00 91.75 71 LEU A O 1
ATOM 542 N N . ASP A 1 72 ? 2.313 0.782 5.970 1.00 96.38 72 ASP A N 1
ATOM 543 C CA . ASP A 1 72 ? 3.767 0.966 5.884 1.00 96.38 72 ASP A CA 1
ATOM 544 C C . ASP A 1 72 ? 4.372 0.064 4.797 1.00 96.38 72 ASP A C 1
ATOM 546 O O . ASP A 1 72 ? 5.105 0.549 3.931 1.00 96.38 72 ASP A O 1
ATOM 550 N N . TYR A 1 73 ? 3.957 -1.207 4.739 1.00 95.50 73 TYR A N 1
ATOM 551 C CA . TYR A 1 73 ? 4.347 -2.120 3.661 1.00 95.50 73 TYR A CA 1
ATOM 552 C C . TYR A 1 73 ? 3.941 -1.587 2.284 1.00 95.50 73 TYR A C 1
ATOM 554 O O . TYR A 1 73 ? 4.804 -1.479 1.408 1.00 95.50 73 TYR A O 1
ATOM 562 N N . SER A 1 74 ? 2.697 -1.113 2.122 1.00 90.94 74 SER A N 1
ATOM 563 C CA . SER A 1 74 ? 2.254 -0.459 0.881 1.00 90.94 74 SER A CA 1
ATOM 564 C C . SER A 1 74 ? 3.191 0.676 0.454 1.00 90.94 74 SER A C 1
ATOM 566 O O . SER A 1 74 ? 3.506 0.814 -0.731 1.00 90.94 74 SER A O 1
ATOM 568 N N . ALA A 1 75 ? 3.657 1.506 1.393 1.00 93.50 75 ALA A N 1
ATOM 569 C CA . ALA A 1 75 ? 4.580 2.598 1.086 1.00 93.50 75 ALA A CA 1
ATOM 570 C C . ALA A 1 75 ? 5.966 2.092 0.642 1.00 93.50 75 ALA A C 1
ATOM 572 O O . ALA A 1 75 ? 6.571 2.685 -0.263 1.00 93.50 75 ALA A O 1
ATOM 573 N N . ASP A 1 76 ? 6.452 1.000 1.227 1.00 95.56 76 ASP A N 1
ATOM 574 C CA . ASP A 1 76 ? 7.703 0.347 0.836 1.00 95.56 76 ASP A CA 1
ATOM 575 C C . ASP A 1 76 ? 7.615 -0.258 -0.575 1.00 95.56 76 ASP A C 1
ATOM 577 O O . ASP A 1 76 ? 8.502 -0.030 -1.404 1.00 95.56 76 ASP A O 1
ATOM 581 N N . GLU A 1 77 ? 6.530 -0.953 -0.911 1.00 93.06 77 GLU A N 1
ATOM 582 C CA . GLU A 1 77 ? 6.330 -1.549 -2.241 1.00 93.06 77 GLU A CA 1
ATOM 583 C C . GLU A 1 77 ? 6.175 -0.493 -3.345 1.00 93.06 77 GLU A C 1
ATOM 585 O O . GLU A 1 77 ? 6.732 -0.619 -4.446 1.00 93.06 77 GLU A O 1
ATOM 590 N N . LEU A 1 78 ? 5.488 0.611 -3.045 1.00 88.81 78 LEU A N 1
ATOM 591 C CA . LEU A 1 78 ? 5.432 1.769 -3.937 1.00 88.81 78 LEU A CA 1
ATOM 592 C C . LEU A 1 78 ? 6.821 2.408 -4.117 1.00 88.81 78 LEU A C 1
ATOM 594 O O . LEU A 1 78 ? 7.170 2.832 -5.223 1.00 88.81 78 LEU A O 1
ATOM 598 N N . SER A 1 79 ? 7.645 2.435 -3.068 1.00 94.06 79 SER A N 1
ATOM 599 C CA . SER A 1 79 ? 9.018 2.957 -3.127 1.00 94.06 79 SER A CA 1
ATOM 600 C C . SER A 1 79 ? 9.939 2.059 -3.962 1.00 94.06 79 SER A C 1
ATOM 602 O O . SER A 1 79 ? 10.715 2.571 -4.774 1.00 94.06 79 SER A O 1
ATOM 604 N N . LEU A 1 80 ? 9.805 0.732 -3.855 1.00 92.00 80 LEU A N 1
ATOM 605 C CA . LEU A 1 80 ? 10.485 -0.229 -4.737 1.00 92.00 80 LEU A CA 1
ATOM 606 C C . LEU A 1 80 ? 10.090 -0.013 -6.204 1.00 92.00 80 LEU A C 1
ATOM 608 O O . LEU A 1 80 ? 10.947 0.015 -7.092 1.00 92.00 80 LEU A O 1
ATOM 612 N N . THR A 1 81 ? 8.801 0.230 -6.453 1.00 87.56 81 THR A N 1
ATOM 613 C CA . THR A 1 81 ? 8.271 0.529 -7.791 1.00 87.56 81 THR A CA 1
ATOM 614 C C . THR A 1 81 ? 8.890 1.802 -8.377 1.00 87.56 81 THR A C 1
ATOM 616 O O . THR A 1 81 ? 9.298 1.810 -9.544 1.00 87.56 81 THR A O 1
ATOM 619 N N . ILE A 1 82 ? 9.010 2.870 -7.579 1.00 89.88 82 ILE A N 1
ATOM 620 C CA . ILE A 1 82 ? 9.703 4.106 -7.979 1.00 89.88 82 ILE A CA 1
ATOM 621 C C . ILE A 1 82 ? 11.164 3.805 -8.318 1.00 89.88 82 ILE A C 1
ATOM 623 O O . ILE A 1 82 ? 11.613 4.166 -9.407 1.00 89.88 82 ILE A O 1
ATOM 627 N N . SER A 1 83 ? 11.885 3.108 -7.435 1.00 92.00 83 SER A N 1
ATOM 628 C CA . SER A 1 83 ? 13.319 2.857 -7.609 1.00 92.00 83 SER A CA 1
ATOM 629 C C . SER A 1 83 ? 13.620 2.058 -8.879 1.00 92.00 83 SER A C 1
ATOM 631 O O . SER A 1 83 ? 14.449 2.478 -9.687 1.00 92.00 83 SER A O 1
ATOM 633 N N . ALA A 1 84 ? 12.870 0.984 -9.144 1.00 86.31 84 ALA A N 1
ATOM 634 C CA . ALA A 1 84 ? 13.025 0.193 -10.370 1.00 86.31 84 ALA A CA 1
ATOM 635 C C . ALA A 1 84 ? 12.605 0.938 -11.649 1.00 86.31 84 ALA A C 1
ATOM 637 O O . ALA A 1 84 ? 13.060 0.605 -12.751 1.00 86.31 84 ALA A O 1
ATOM 638 N N . THR A 1 85 ? 11.724 1.934 -11.523 1.00 83.69 85 THR A N 1
ATOM 639 C CA . THR A 1 85 ? 11.318 2.797 -12.639 1.00 83.69 85 THR A CA 1
ATOM 640 C C . THR A 1 85 ? 12.392 3.843 -12.949 1.00 83.69 85 THR A C 1
ATOM 642 O O . THR A 1 85 ? 12.709 4.056 -14.120 1.00 83.69 85 THR A O 1
ATOM 645 N N . GLU A 1 86 ? 12.970 4.476 -11.924 1.00 87.25 86 GLU A N 1
ATOM 646 C CA . GLU A 1 86 ? 14.031 5.486 -12.060 1.00 87.25 86 GLU A CA 1
ATOM 647 C C . GLU A 1 86 ? 15.380 4.851 -12.450 1.00 87.25 86 GLU A C 1
ATOM 649 O O . GLU A 1 86 ? 16.130 5.428 -13.240 1.00 87.25 86 GLU A O 1
ATOM 654 N N . ASN A 1 87 ? 15.665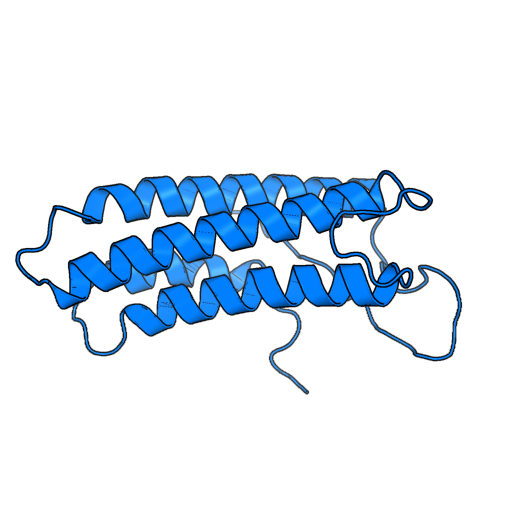 3.636 -11.969 1.00 85.69 87 ASN A N 1
ATOM 655 C CA . ASN A 1 87 ? 16.940 2.942 -12.151 1.00 85.69 87 ASN A CA 1
ATOM 656 C C . ASN A 1 87 ? 16.751 1.588 -12.859 1.00 85.69 87 ASN A C 1
ATOM 658 O O . ASN A 1 87 ? 16.895 0.528 -12.252 1.00 85.69 87 ASN A O 1
ATOM 662 N N . PRO A 1 88 ? 16.499 1.581 -14.178 1.00 75.00 88 PRO A N 1
ATOM 663 C CA . PRO A 1 88 ? 16.088 0.385 -14.915 1.00 75.00 88 PRO A CA 1
ATOM 664 C C . PRO A 1 88 ? 17.135 -0.740 -14.965 1.00 75.00 88 PRO A C 1
ATOM 666 O O . PRO A 1 88 ? 16.794 -1.876 -15.283 1.00 75.00 88 PRO A O 1
ATOM 669 N N . ASN A 1 89 ? 18.398 -0.412 -14.684 1.00 76.94 89 ASN A N 1
ATOM 670 C CA . ASN A 1 89 ? 19.532 -1.337 -14.689 1.00 76.94 89 ASN A CA 1
ATOM 671 C C . ASN A 1 89 ? 20.006 -1.704 -13.271 1.00 76.94 89 ASN A C 1
ATOM 673 O O . ASN A 1 89 ? 20.933 -2.504 -13.129 1.00 76.94 89 ASN A O 1
ATOM 677 N N . ALA A 1 90 ? 19.431 -1.093 -12.230 1.00 77.12 90 ALA A N 1
ATOM 678 C CA . ALA A 1 90 ? 19.768 -1.414 -10.853 1.00 77.12 90 ALA A CA 1
ATOM 679 C C . ALA A 1 90 ? 19.074 -2.714 -10.434 1.00 77.12 90 ALA A C 1
ATOM 681 O O . ALA A 1 90 ? 17.953 -3.009 -10.845 1.00 77.12 90 ALA A O 1
ATOM 682 N N . LYS A 1 91 ? 19.760 -3.507 -9.607 1.00 77.38 91 LYS A N 1
ATOM 683 C CA . LYS A 1 91 ? 19.148 -4.662 -8.953 1.00 77.38 91 LYS A CA 1
ATOM 684 C C . LYS A 1 91 ? 18.553 -4.197 -7.637 1.00 77.38 91 LYS A C 1
ATOM 686 O O . LYS A 1 91 ? 19.283 -4.028 -6.662 1.00 77.38 91 LYS A O 1
ATOM 691 N N . GLU A 1 92 ? 17.245 -3.992 -7.636 1.00 78.69 92 GLU A N 1
ATOM 692 C CA . GLU A 1 92 ? 16.512 -3.701 -6.410 1.00 78.69 92 GLU A CA 1
ATOM 693 C C . GLU A 1 92 ? 16.571 -4.876 -5.434 1.00 78.69 92 GLU A C 1
ATOM 695 O O . GLU A 1 92 ? 16.707 -6.047 -5.818 1.00 78.69 92 GLU A O 1
ATOM 700 N N . LYS A 1 93 ? 16.436 -4.559 -4.146 1.00 71.75 93 LYS A N 1
ATOM 701 C CA . LYS A 1 93 ? 16.254 -5.569 -3.104 1.00 71.75 93 LYS A CA 1
ATOM 702 C C . LYS A 1 93 ? 15.014 -6.404 -3.463 1.00 71.75 93 LYS A C 1
ATOM 704 O O . LYS A 1 93 ? 13.967 -5.845 -3.758 1.00 71.75 93 LYS A O 1
ATOM 709 N N . PHE A 1 94 ? 15.148 -7.733 -3.452 1.00 79.38 94 PHE A N 1
ATOM 710 C CA . PHE A 1 94 ? 14.093 -8.691 -3.836 1.00 79.38 94 PHE A CA 1
ATOM 711 C C . PHE A 1 94 ? 13.689 -8.705 -5.322 1.00 79.38 94 PHE A C 1
ATOM 713 O O . PHE A 1 94 ? 12.695 -9.338 -5.667 1.00 79.38 94 PHE A O 1
ATOM 720 N N . SER A 1 95 ? 14.460 -8.073 -6.212 1.00 83.25 95 SER A N 1
ATOM 721 C CA . SER A 1 95 ? 14.222 -8.174 -7.656 1.00 83.25 95 SER A CA 1
ATOM 722 C C . SER A 1 95 ? 14.418 -9.605 -8.169 1.00 83.25 95 SER A C 1
ATOM 724 O O . SER A 1 95 ? 15.401 -10.276 -7.835 1.00 83.25 95 SER A O 1
ATOM 726 N N . THR A 1 96 ? 13.526 -10.046 -9.055 1.00 84.38 96 THR A N 1
ATOM 727 C CA . THR A 1 96 ? 13.648 -11.318 -9.789 1.00 84.38 96 THR A CA 1
ATOM 728 C C . THR A 1 96 ? 14.586 -11.219 -10.997 1.00 84.38 96 THR A C 1
ATOM 730 O O . THR A 1 96 ? 14.851 -12.214 -11.672 1.00 84.38 96 THR A O 1
ATOM 733 N N . GLY A 1 97 ? 15.082 -10.018 -11.309 1.00 83.19 97 GLY A N 1
ATOM 734 C CA . GLY A 1 97 ? 15.769 -9.707 -12.564 1.00 83.19 97 GLY A CA 1
ATOM 735 C C . GLY A 1 97 ? 14.814 -9.462 -13.737 1.00 83.19 97 GLY A C 1
ATOM 736 O O . GLY A 1 97 ? 15.254 -8.994 -14.787 1.00 83.19 97 GLY A O 1
ATOM 737 N N . ASN A 1 98 ? 13.512 -9.713 -13.564 1.00 84.31 98 ASN A N 1
ATOM 738 C CA . ASN A 1 98 ? 12.473 -9.315 -14.502 1.00 84.31 98 ASN A CA 1
ATOM 739 C C . ASN A 1 98 ? 11.727 -8.096 -13.951 1.00 84.31 98 ASN A C 1
ATOM 741 O O . ASN A 1 98 ? 10.730 -8.218 -13.242 1.00 84.31 98 ASN A O 1
ATOM 745 N N . ARG A 1 99 ? 12.174 -6.905 -14.358 1.00 81.75 99 ARG A N 1
ATOM 746 C CA . ARG A 1 99 ? 11.600 -5.628 -13.912 1.00 81.75 99 ARG A CA 1
ATOM 747 C C . ARG A 1 99 ? 10.081 -5.550 -14.084 1.00 81.75 99 ARG A C 1
ATOM 749 O O . ARG A 1 99 ? 9.404 -4.979 -13.245 1.00 81.75 99 ARG A O 1
ATOM 756 N N . ARG A 1 100 ? 9.528 -6.094 -15.172 1.00 78.62 100 ARG A N 1
ATOM 757 C CA . ARG A 1 100 ? 8.077 -6.058 -15.413 1.00 78.62 100 ARG A CA 1
ATOM 758 C C . ARG A 1 100 ? 7.332 -6.867 -14.353 1.00 78.62 100 ARG A C 1
ATOM 760 O O . ARG A 1 100 ? 6.346 -6.381 -13.807 1.00 78.62 100 ARG A O 1
ATOM 767 N N . SER A 1 101 ? 7.819 -8.074 -14.074 1.00 81.12 101 SER A N 1
ATOM 768 C CA . SER A 1 101 ? 7.267 -8.937 -13.029 1.00 81.12 101 SER A CA 1
ATOM 769 C C . SER A 1 101 ? 7.390 -8.290 -11.652 1.00 81.12 101 SER A C 1
ATOM 771 O O . SER A 1 101 ? 6.441 -8.331 -10.873 1.00 81.12 101 SER A O 1
ATOM 773 N N . ASP A 1 102 ? 8.529 -7.656 -11.375 1.00 82.38 102 ASP A N 1
ATOM 774 C CA . ASP A 1 102 ? 8.790 -6.988 -10.100 1.00 82.38 102 ASP A CA 1
ATOM 775 C C . ASP A 1 102 ? 7.818 -5.818 -9.875 1.00 82.38 102 ASP A C 1
ATOM 777 O O . ASP A 1 102 ? 7.130 -5.782 -8.858 1.00 82.38 102 ASP A O 1
ATOM 781 N N . LEU A 1 103 ? 7.665 -4.923 -10.865 1.00 83.50 103 LEU A N 1
ATOM 782 C CA . LEU A 1 103 ? 6.715 -3.804 -10.796 1.00 83.50 103 LEU A CA 1
ATOM 783 C C . LEU A 1 103 ? 5.276 -4.291 -10.587 1.00 83.50 103 LEU A C 1
ATOM 785 O O . LEU A 1 103 ? 4.566 -3.743 -9.749 1.00 83.50 103 LEU A O 1
ATOM 789 N N . LYS A 1 104 ? 4.847 -5.333 -11.317 1.00 78.50 104 LYS A N 1
ATOM 790 C CA . LYS A 1 104 ? 3.513 -5.927 -11.130 1.00 78.50 104 LYS A CA 1
ATOM 791 C C . LYS A 1 104 ? 3.333 -6.439 -9.704 1.00 78.50 104 LYS A C 1
ATOM 793 O O . LYS A 1 104 ? 2.308 -6.176 -9.083 1.00 78.50 104 LYS A O 1
ATOM 798 N N . THR A 1 105 ? 4.327 -7.165 -9.205 1.00 82.50 105 THR A N 1
ATOM 799 C CA . THR A 1 105 ? 4.290 -7.797 -7.883 1.00 82.50 105 THR A CA 1
ATOM 800 C C . THR A 1 105 ? 4.174 -6.750 -6.784 1.00 82.50 105 THR A C 1
ATOM 802 O O . THR A 1 105 ? 3.286 -6.859 -5.947 1.00 82.50 105 THR A O 1
ATOM 805 N N . TRP A 1 106 ? 5.013 -5.713 -6.803 1.00 87.62 106 TRP A N 1
ATOM 806 C CA . TRP A 1 106 ? 4.992 -4.679 -5.767 1.00 87.62 106 TRP A CA 1
ATOM 807 C C . TRP A 1 106 ? 3.727 -3.824 -5.821 1.00 87.62 106 TRP A C 1
ATOM 809 O O . TRP A 1 106 ? 3.132 -3.558 -4.783 1.00 87.62 106 TRP A O 1
ATOM 819 N N . LEU A 1 107 ? 3.252 -3.460 -7.016 1.00 83.38 107 LEU A N 1
ATOM 820 C CA . LEU A 1 107 ? 1.975 -2.756 -7.149 1.00 83.38 107 LEU A CA 1
ATO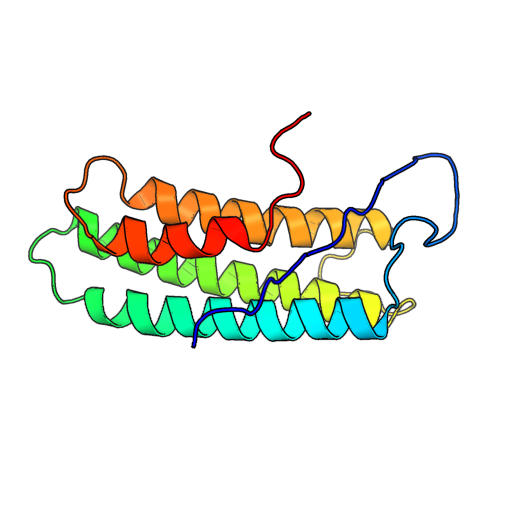M 821 C C . LEU A 1 107 ? 0.805 -3.601 -6.627 1.00 83.38 107 LEU A C 1
ATOM 823 O O . LEU A 1 107 ? -0.027 -3.088 -5.887 1.00 83.38 107 LEU A O 1
ATOM 827 N N . SER A 1 108 ? 0.766 -4.895 -6.956 1.00 80.06 108 SER A N 1
ATOM 828 C CA . SER A 1 108 ? -0.278 -5.808 -6.466 1.00 80.06 108 SER A CA 1
ATOM 829 C C . SER A 1 108 ? -0.206 -5.996 -4.948 1.00 80.06 108 SER A C 1
ATOM 831 O O . SER A 1 108 ? -1.240 -6.044 -4.289 1.00 80.06 108 SER A O 1
ATOM 833 N N . ALA A 1 109 ? 1.003 -6.074 -4.384 1.00 85.19 109 ALA A N 1
ATOM 834 C CA . ALA A 1 109 ? 1.211 -6.173 -2.941 1.00 85.19 109 ALA A CA 1
ATOM 835 C C . ALA A 1 109 ? 0.703 -4.921 -2.214 1.00 85.19 109 ALA A C 1
ATOM 837 O O . ALA A 1 109 ? -0.088 -5.046 -1.282 1.00 85.19 109 ALA A O 1
ATOM 838 N N . ALA A 1 110 ? 1.045 -3.726 -2.709 1.00 84.75 110 ALA A N 1
ATOM 839 C CA . ALA A 1 110 ? 0.586 -2.471 -2.122 1.00 84.75 110 ALA A CA 1
ATOM 840 C C . ALA A 1 110 ? -0.950 -2.376 -2.070 1.00 84.75 110 ALA A C 1
ATOM 842 O O . ALA A 1 110 ? -1.495 -1.881 -1.081 1.00 84.75 110 ALA A O 1
ATOM 843 N N . LEU A 1 111 ? -1.635 -2.881 -3.105 1.00 80.75 111 LEU A N 1
ATOM 844 C CA . LEU A 1 111 ? -3.099 -2.976 -3.164 1.00 80.75 111 LEU A CA 1
ATOM 845 C C . LEU A 1 111 ? -3.656 -4.007 -2.188 1.00 80.75 111 LEU A C 1
ATOM 847 O O . LEU A 1 111 ? -4.537 -3.689 -1.392 1.00 80.75 111 LEU A O 1
ATOM 851 N N . GLY A 1 112 ? -3.117 -5.226 -2.220 1.00 82.44 112 GLY A N 1
ATOM 852 C CA . GLY A 1 112 ? -3.560 -6.308 -1.345 1.00 82.44 112 GLY A CA 1
ATOM 853 C C . GLY A 1 112 ? -3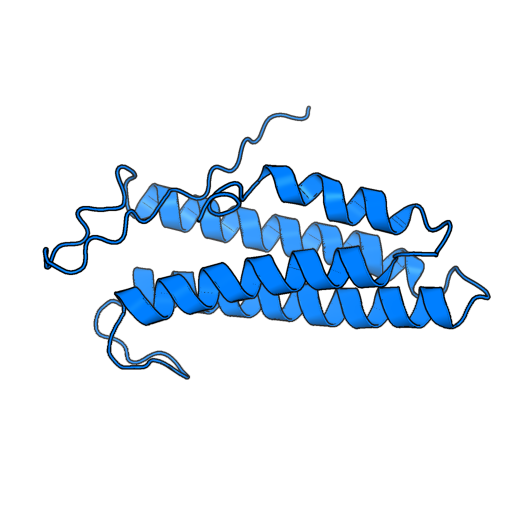.394 -5.966 0.136 1.00 82.44 112 GLY A C 1
ATOM 854 O O . GLY A 1 112 ? -4.247 -6.322 0.947 1.00 82.44 112 GLY A O 1
ATOM 855 N N . ASN A 1 113 ? -2.345 -5.220 0.489 1.00 86.69 113 ASN A N 1
ATOM 856 C CA . ASN A 1 113 ? -2.118 -4.722 1.842 1.00 86.69 113 ASN A CA 1
ATOM 857 C C . ASN A 1 113 ? -3.220 -3.743 2.285 1.00 86.69 113 ASN A C 1
ATOM 859 O O . ASN A 1 113 ? -3.742 -3.862 3.395 1.00 86.69 113 ASN A O 1
ATOM 863 N N . GLN A 1 114 ? -3.641 -2.825 1.409 1.00 84.50 114 GLN A N 1
ATOM 864 C CA . GLN A 1 114 ? -4.756 -1.915 1.685 1.00 84.50 114 GLN A CA 1
ATOM 865 C C . GLN A 1 114 ? -6.088 -2.662 1.844 1.00 84.50 114 GLN A C 1
ATOM 867 O O . GLN A 1 114 ? -6.817 -2.395 2.804 1.00 84.50 114 GLN A O 1
ATOM 872 N N . ASP A 1 115 ? -6.388 -3.605 0.948 1.00 84.44 115 ASP A N 1
ATOM 873 C CA . ASP A 1 115 ? -7.599 -4.431 1.032 1.00 84.44 115 ASP A CA 1
ATOM 874 C C . ASP A 1 115 ? -7.620 -5.242 2.334 1.00 84.44 115 ASP A C 1
ATOM 876 O O . ASP A 1 115 ? -8.606 -5.223 3.070 1.00 84.44 115 ASP A O 1
ATOM 880 N N . THR A 1 116 ? -6.488 -5.850 2.694 1.00 88.81 116 THR A N 1
ATOM 881 C CA . THR A 1 116 ? -6.340 -6.599 3.950 1.00 88.81 116 THR A CA 1
ATOM 882 C C . THR A 1 116 ? -6.510 -5.695 5.175 1.00 88.81 116 THR A C 1
ATOM 884 O O . THR A 1 116 ? -7.170 -6.092 6.137 1.00 88.81 116 THR A O 1
ATOM 887 N N . CYS A 1 117 ? -5.977 -4.464 5.151 1.00 90.69 117 CYS A N 1
ATOM 888 C CA . CYS A 1 117 ? -6.194 -3.495 6.230 1.00 90.69 117 CYS A CA 1
ATOM 889 C C . CYS A 1 117 ? -7.696 -3.219 6.399 1.00 90.69 117 CYS A C 1
ATOM 891 O O . CYS A 1 117 ? -8.201 -3.219 7.522 1.00 90.69 117 CYS A O 1
ATOM 893 N N . GLN A 1 118 ? -8.422 -3.003 5.300 1.00 89.25 118 GLN A N 1
ATOM 894 C CA . GLN A 1 118 ? -9.858 -2.737 5.341 1.00 89.25 118 GLN A CA 1
ATOM 895 C C . GLN A 1 118 ? -10.655 -3.934 5.875 1.00 89.25 118 GLN A C 1
ATOM 897 O O . GLN A 1 118 ? -11.543 -3.750 6.718 1.00 89.25 118 GLN A O 1
ATOM 902 N N . ASP A 1 119 ? -10.327 -5.140 5.416 1.00 89.75 119 ASP A N 1
ATOM 903 C CA . ASP A 1 119 ? -10.974 -6.387 5.829 1.00 89.75 119 ASP A CA 1
ATOM 904 C C . ASP A 1 119 ? -10.712 -6.707 7.310 1.00 89.75 119 ASP A C 1
ATOM 906 O O . ASP A 1 119 ? -11.566 -7.286 7.983 1.00 89.75 119 ASP A O 1
ATOM 910 N N . GLY A 1 120 ? -9.593 -6.241 7.879 1.00 90.62 120 GLY A N 1
ATOM 911 C CA . GLY A 1 120 ? -9.292 -6.358 9.312 1.00 90.62 120 GLY A CA 1
ATOM 912 C C . GLY A 1 120 ? -10.347 -5.723 10.230 1.00 90.62 120 GLY A C 1
ATOM 913 O O . GLY A 1 120 ? -10.503 -6.127 11.387 1.00 90.62 120 GLY A O 1
ATOM 914 N N . PHE A 1 121 ? -11.133 -4.772 9.716 1.00 90.12 121 PHE A N 1
ATOM 915 C CA . PHE A 1 121 ? -12.232 -4.136 10.448 1.00 90.12 121 PHE A CA 1
ATOM 916 C C . PHE A 1 121 ? -13.591 -4.816 10.239 1.00 90.12 121 PHE A C 1
ATOM 918 O O . PHE A 1 121 ? -14.584 -4.376 10.837 1.00 90.12 121 PHE A O 1
ATOM 925 N N . ASP A 1 122 ? -13.681 -5.874 9.432 1.00 89.06 122 ASP A N 1
ATOM 926 C CA . ASP A 1 122 ? -14.932 -6.599 9.223 1.00 89.06 122 ASP A CA 1
ATOM 927 C C . ASP A 1 122 ? -15.495 -7.143 10.530 1.00 89.06 122 ASP A C 1
ATOM 929 O O . ASP A 1 122 ? -14.781 -7.641 11.398 1.00 89.06 122 ASP A O 1
ATOM 933 N N . GLY A 1 123 ? -16.814 -7.022 10.692 1.00 83.12 123 GLY A N 1
ATOM 934 C CA . GLY A 1 123 ? -17.504 -7.398 11.924 1.00 83.12 123 GLY A CA 1
ATOM 935 C C . GLY A 1 123 ? -17.227 -6.472 13.115 1.00 83.12 123 GLY A C 1
ATOM 936 O O . GLY A 1 123 ? -17.574 -6.838 14.239 1.00 83.12 123 GLY A O 1
ATOM 937 N N . THR A 1 124 ? -16.628 -5.297 12.892 1.00 79.12 124 THR A N 1
ATOM 938 C CA . THR A 1 124 ? -16.557 -4.201 13.869 1.00 79.12 124 THR A CA 1
ATOM 939 C C . THR A 1 124 ? -17.524 -3.076 13.475 1.00 79.12 124 THR A C 1
ATOM 941 O O . THR A 1 124 ? -17.777 -2.847 12.295 1.00 79.12 124 THR A O 1
ATOM 944 N N . ASN A 1 125 ? -18.042 -2.323 14.451 1.00 70.88 125 ASN A N 1
ATOM 945 C CA . ASN A 1 125 ? -18.805 -1.088 14.191 1.00 70.88 125 ASN A CA 1
ATOM 946 C C . ASN A 1 125 ? -17.874 0.131 14.007 1.00 70.88 125 ASN A C 1
ATOM 948 O O . ASN A 1 125 ? -18.256 1.265 14.302 1.00 70.88 125 ASN A O 1
ATOM 952 N N . SER A 1 126 ? -16.622 -0.097 13.598 1.00 74.31 126 SER A N 1
ATOM 953 C CA . SER A 1 126 ? -15.602 0.944 13.539 1.00 74.31 126 SER A CA 1
ATOM 954 C C . SER A 1 126 ? -15.764 1.806 12.290 1.00 74.31 126 SER A C 1
ATOM 956 O O . SER A 1 126 ? -15.690 1.319 11.164 1.00 74.31 126 SER A O 1
ATOM 958 N N . PHE A 1 127 ? -15.902 3.120 12.476 1.00 80.19 127 PHE A N 1
ATOM 959 C CA . PHE A 1 127 ? -15.893 4.075 11.364 1.00 80.19 127 PHE A CA 1
ATOM 960 C C . PHE A 1 127 ? -14.524 4.175 10.670 1.00 80.19 127 PHE A C 1
ATOM 962 O O . PHE A 1 127 ? -14.435 4.739 9.580 1.00 80.19 127 PHE A O 1
ATOM 969 N N . VAL A 1 128 ? -13.472 3.616 11.282 1.00 79.50 128 VAL A N 1
ATOM 970 C CA . VAL A 1 128 ? -12.111 3.574 10.730 1.00 79.50 128 VAL A CA 1
ATOM 971 C C . VAL A 1 128 ? -12.093 2.841 9.389 1.00 79.50 128 VAL A C 1
ATOM 973 O O . VAL A 1 128 ? -11.416 3.296 8.472 1.00 79.50 128 VAL A O 1
ATOM 976 N N . LYS A 1 129 ? -12.929 1.804 9.218 1.00 79.62 129 LYS A N 1
ATOM 977 C CA . LYS A 1 129 ? -13.077 1.086 7.943 1.00 79.62 129 LYS A CA 1
ATOM 978 C C . LYS A 1 129 ? -13.396 2.022 6.771 1.00 79.62 129 LYS A C 1
ATOM 980 O O . LYS A 1 129 ? -12.820 1.886 5.699 1.00 79.62 129 LYS A O 1
ATOM 985 N N . ASN A 1 130 ? -14.281 3.000 6.979 1.00 76.75 130 ASN A N 1
ATOM 986 C CA . ASN A 1 130 ? -14.681 3.938 5.924 1.00 76.75 130 ASN A CA 1
ATOM 987 C C . ASN A 1 130 ? -13.552 4.911 5.559 1.00 76.75 130 ASN A C 1
ATOM 989 O O . ASN A 1 130 ? -13.408 5.275 4.400 1.00 76.75 130 ASN A O 1
ATOM 993 N N . ILE A 1 131 ? -12.731 5.308 6.538 1.00 77.00 131 ILE A N 1
ATOM 994 C CA . ILE A 1 131 ? -11.566 6.174 6.301 1.00 77.00 131 ILE A CA 1
ATOM 995 C C . ILE A 1 131 ? -10.545 5.470 5.400 1.00 77.00 131 ILE A C 1
ATOM 997 O O . ILE A 1 131 ? -9.932 6.114 4.552 1.00 77.00 131 ILE A O 1
ATOM 1001 N N . ILE A 1 132 ? -10.378 4.159 5.580 1.00 72.19 132 ILE A N 1
ATOM 1002 C CA . ILE A 1 132 ? -9.473 3.332 4.776 1.00 72.19 132 ILE A CA 1
ATOM 1003 C C . ILE A 1 132 ? -10.046 3.130 3.367 1.00 72.19 132 ILE A C 1
ATOM 1005 O O . ILE A 1 132 ? -9.337 3.323 2.383 1.00 72.19 132 ILE A O 1
ATOM 1009 N N . GLY A 1 133 ? -11.337 2.796 3.264 1.00 66.56 133 GLY A N 1
ATOM 1010 C CA . GLY A 1 133 ? -11.977 2.457 1.989 1.00 66.56 133 GLY A CA 1
ATOM 1011 C C . GLY A 1 133 ? -12.143 3.617 1.007 1.00 66.56 133 GLY A C 1
ATOM 1012 O O . GLY A 1 133 ? -12.186 3.382 -0.199 1.00 66.56 133 GLY A O 1
ATOM 1013 N N . ASP A 1 134 ? -12.141 4.869 1.474 1.00 63.03 134 ASP A N 1
ATOM 1014 C CA . ASP A 1 134 ? -12.156 6.048 0.591 1.00 63.03 134 ASP A CA 1
ATOM 1015 C C . ASP A 1 134 ? -10.939 6.092 -0.367 1.00 63.03 134 ASP A C 1
ATOM 1017 O O . ASP A 1 134 ? -10.984 6.760 -1.403 1.00 63.03 134 ASP A O 1
ATOM 1021 N N . GLN A 1 135 ? -9.874 5.338 -0.070 1.00 57.78 135 GLN A N 1
ATOM 1022 C CA . GLN A 1 135 ? -8.680 5.195 -0.906 1.00 57.78 135 GLN A CA 1
ATOM 1023 C C . GLN A 1 135 ? -8.814 4.170 -2.039 1.00 57.78 135 GLN A C 1
ATOM 1025 O O . GLN A 1 135 ? -8.117 4.295 -3.047 1.00 57.78 135 GLN A O 1
ATOM 1030 N N . GLN A 1 136 ? -9.725 3.193 -1.929 1.00 53.19 136 GLN A N 1
ATOM 1031 C CA . GLN A 1 136 ? -9.901 2.142 -2.948 1.00 53.19 136 GLN A CA 1
ATOM 1032 C C . GLN A 1 136 ? -10.300 2.718 -4.320 1.00 53.19 136 GLN A C 1
ATOM 1034 O O . GLN A 1 136 ? -10.117 2.079 -5.356 1.00 53.19 136 GLN A O 1
ATOM 1039 N N . HIS A 1 137 ? -10.804 3.956 -4.365 1.00 45.50 137 HIS A N 1
ATOM 1040 C CA . HIS A 1 137 ? -11.105 4.653 -5.615 1.00 45.50 137 HIS A CA 1
ATOM 1041 C C . HIS A 1 137 ? -9.884 5.201 -6.371 1.00 45.50 137 HIS A C 1
ATOM 1043 O O . HIS A 1 137 ? -10.048 5.658 -7.502 1.00 45.50 137 HIS A O 1
ATOM 1049 N N . LEU A 1 138 ? -8.676 5.135 -5.807 1.00 42.22 138 LEU A N 1
ATOM 1050 C CA . LEU A 1 138 ? -7.455 5.675 -6.422 1.00 42.22 138 LEU A CA 1
ATOM 1051 C C . LEU A 1 138 ? -6.638 4.622 -7.196 1.00 42.22 138 LEU A C 1
ATOM 1053 O O . LEU A 1 138 ? -5.645 4.960 -7.840 1.00 42.22 138 LEU A O 1
ATOM 1057 N N . LEU A 1 139 ? -7.044 3.346 -7.163 1.00 43.12 139 LEU A N 1
ATOM 1058 C CA . LEU A 1 139 ? -6.238 2.236 -7.683 1.00 43.12 139 LEU A CA 1
ATOM 1059 C C . LEU A 1 139 ? -7.047 1.164 -8.441 1.00 43.12 139 LEU A C 1
ATOM 1061 O O . LEU A 1 139 ? -6.693 -0.011 -8.440 1.00 43.12 139 LEU A O 1
ATOM 1065 N N . LEU A 1 140 ? -8.143 1.551 -9.102 1.00 36.91 140 LEU A N 1
ATOM 1066 C CA . LEU A 1 140 ? -9.025 0.623 -9.823 1.00 36.91 140 LEU A CA 1
ATOM 1067 C C . LEU A 1 140 ? -8.380 0.017 -11.072 1.00 36.91 140 LEU A C 1
ATOM 1069 O O . LEU A 1 140 ? -8.747 0.396 -12.181 1.00 36.91 140 LEU A O 1
ATOM 1073 N N . LEU A 1 141 ? -7.481 -0.951 -10.906 1.00 38.41 141 LEU A N 1
ATOM 1074 C CA . LEU A 1 141 ? -7.013 -1.821 -11.978 1.00 38.41 141 LEU A CA 1
ATOM 1075 C C . LEU A 1 141 ? -6.626 -3.200 -11.455 1.00 38.41 141 LEU A C 1
ATOM 1077 O O . LEU A 1 141 ? -5.450 -3.502 -11.319 1.00 38.41 141 LEU A O 1
ATOM 1081 N N . GLU A 1 142 ? -7.652 -3.996 -11.169 1.00 36.34 142 GLU A N 1
ATOM 1082 C CA . GLU A 1 142 ? -7.742 -5.454 -11.386 1.00 36.34 142 GLU A CA 1
ATOM 1083 C C . GLU A 1 142 ? -8.828 -6.015 -10.449 1.00 36.34 142 GLU A C 1
ATOM 1085 O O . GLU A 1 142 ? -8.561 -6.812 -9.559 1.00 36.34 142 GLU A O 1
ATOM 1090 N N . ARG A 1 143 ? -10.091 -5.593 -10.636 1.00 36.28 143 ARG A N 1
ATOM 1091 C CA . ARG A 1 143 ? -11.236 -6.373 -10.121 1.00 36.28 143 ARG A CA 1
ATOM 1092 C C . ARG A 1 143 ? -11.844 -7.329 -11.147 1.00 36.28 143 ARG A C 1
ATOM 1094 O O . ARG A 1 143 ? -12.729 -8.087 -10.778 1.00 36.28 143 ARG A O 1
ATOM 1101 N N . ASP A 1 144 ? -11.343 -7.319 -12.382 1.00 32.28 144 ASP A N 1
ATOM 1102 C CA . ASP A 1 144 ? -11.811 -8.192 -13.456 1.00 32.28 144 ASP A CA 1
ATOM 1103 C C . ASP A 1 144 ? -10.633 -8.986 -14.047 1.00 32.28 144 ASP A C 1
ATOM 1105 O O . ASP A 1 144 ? -9.966 -8.526 -14.977 1.00 32.28 144 ASP A O 1
ATOM 1109 N N . SER A 1 145 ? -10.378 -10.172 -13.487 1.00 30.27 145 SER A N 1
ATOM 1110 C CA . SER A 1 145 ? -9.791 -11.330 -14.180 1.00 30.27 145 SER A CA 1
ATOM 1111 C C . SER A 1 145 ? -10.177 -12.612 -13.446 1.00 30.27 145 SER A C 1
ATOM 1113 O O . SER A 1 145 ? -9.916 -12.679 -12.224 1.00 30.27 145 SER A O 1
#

Sequence (145 aa):
MKNSVVVVAAAAFDDNKMEFEGLKVPTATFLSSLKSTIEEVRNVATIVSKFANVFNDLRVTNAVNDCLDLLDYSADELSLTISATENPNAKEKFSTGNRRSDLKTWLSAALGNQDTCQDGFDGTNSFVKNIIGDQQHLLLLERDS

Radius of gyration: 16.57 Å; chains: 1; bounding box: 39×33×51 Å

pLDDT: mean 73.67, std 20.78, range [27.42, 97.31]

Organism: Thalictrum thalictroides (NCBI:txid46969)